Protein AF-A0A3M1NAU1-F1 (afdb_monomer)

Solvent-accessible surface area (backbone atoms only — not comparable to full-atom values): 5908 Å² total; per-residue (Å²): 143,88,84,75,68,79,66,55,57,57,66,54,51,51,57,49,51,53,52,49,51,54,50,52,50,51,51,50,51,62,73,72,49,69,92,50,73,68,48,54,52,52,50,52,52,51,52,50,53,49,52,51,49,52,49,61,68,77,50,83,50,100,83,50,66,64,62,56,49,46,66,56,47,54,59,50,52,53,49,52,55,49,51,53,51,51,50,55,52,48,53,55,52,48,39,75,76,71,55,123

Sequence (100 aa):
MAATEHSLWYKVWRPFLILFFITAAEFIVAFTVPKGAFKTSLFVAMTIAKAFYITAYFMHMKFERISLAYIIISPLILLMALFVALWYEGEKLFQLLFGG

Structure (mmCIF, N/CA/C/O backbone):
data_AF-A0A3M1NAU1-F1
#
_entry.id   AF-A0A3M1NAU1-F1
#
loop_
_atom_site.group_PDB
_atom_site.id
_atom_site.type_symbol
_atom_site.label_atom_id
_atom_site.label_alt_id
_atom_site.label_comp_id
_atom_site.label_asym_id
_atom_site.label_entity_id
_atom_site.label_seq_id
_atom_site.pdbx_PDB_ins_code
_atom_site.Cartn_x
_atom_site.Cartn_y
_atom_site.Cartn_z
_atom_site.occupancy
_atom_site.B_iso_or_equiv
_atom_site.auth_seq_id
_atom_site.auth_comp_id
_atom_site.auth_asym_id
_atom_site.auth_atom_id
_atom_site.pdbx_PDB_model_num
ATOM 1 N N . MET A 1 1 ? 11.723 5.971 -39.602 1.00 54.16 1 MET A N 1
ATOM 2 C CA . MET A 1 1 ? 11.448 6.095 -38.153 1.00 54.16 1 MET A CA 1
ATOM 3 C C . MET A 1 1 ? 9.986 5.737 -37.880 1.00 54.16 1 MET A C 1
ATOM 5 O O . MET A 1 1 ? 9.159 6.629 -37.827 1.00 54.16 1 MET A O 1
ATOM 9 N N . ALA A 1 2 ? 9.657 4.443 -37.783 1.00 53.34 2 ALA A N 1
ATOM 10 C CA . ALA A 1 2 ? 8.315 3.951 -37.416 1.00 53.34 2 ALA A CA 1
ATOM 11 C C . ALA A 1 2 ? 8.362 2.482 -36.936 1.00 53.34 2 ALA A C 1
ATOM 13 O O . ALA A 1 2 ? 7.465 1.693 -37.212 1.00 53.34 2 ALA A O 1
ATOM 14 N N . ALA A 1 3 ? 9.451 2.076 -36.278 1.00 54.50 3 ALA A N 1
ATOM 15 C CA . ALA A 1 3 ? 9.576 0.734 -35.723 1.00 54.50 3 ALA A CA 1
ATOM 16 C C . ALA A 1 3 ? 9.431 0.809 -34.196 1.00 54.50 3 ALA A C 1
ATOM 18 O O . ALA A 1 3 ? 10.117 1.610 -33.572 1.00 54.50 3 ALA A O 1
ATOM 19 N N . THR A 1 4 ? 8.557 -0.054 -33.660 1.00 56.97 4 THR A N 1
ATOM 20 C CA . THR A 1 4 ? 8.413 -0.500 -32.254 1.00 56.97 4 THR A CA 1
ATOM 21 C C . THR A 1 4 ? 7.531 0.277 -31.260 1.00 56.97 4 THR A C 1
ATOM 23 O O . THR A 1 4 ? 7.944 0.477 -30.125 1.00 56.97 4 THR A O 1
ATOM 26 N N . GLU A 1 5 ? 6.271 0.587 -31.587 1.00 55.94 5 GLU A N 1
ATOM 27 C CA . GLU A 1 5 ? 5.239 0.792 -30.535 1.00 55.94 5 GLU A CA 1
ATOM 28 C C . GLU A 1 5 ? 4.639 -0.535 -30.022 1.00 55.94 5 GLU A C 1
ATOM 30 O O . GLU A 1 5 ? 4.371 -0.701 -28.832 1.00 55.94 5 GLU A O 1
ATOM 35 N N . HIS A 1 6 ? 4.492 -1.539 -30.894 1.00 55.59 6 HIS A N 1
ATOM 36 C CA . HIS A 1 6 ? 3.754 -2.775 -30.586 1.00 55.59 6 HIS A CA 1
ATOM 37 C C . HIS A 1 6 ? 4.375 -3.630 -29.452 1.00 55.59 6 HIS A C 1
ATOM 39 O O . HIS A 1 6 ? 3.698 -4.468 -28.854 1.00 55.59 6 HIS A O 1
ATOM 45 N N . SER A 1 7 ? 5.658 -3.441 -29.122 1.00 59.94 7 SER A N 1
ATOM 46 C CA . SER A 1 7 ? 6.348 -4.187 -28.057 1.00 59.94 7 SER A CA 1
ATOM 47 C C . SER A 1 7 ? 6.154 -3.590 -26.656 1.00 59.94 7 SER A C 1
ATOM 49 O O . SER A 1 7 ? 6.278 -4.318 -25.668 1.00 59.94 7 SER A O 1
ATOM 51 N N . LEU A 1 8 ? 5.819 -2.298 -26.549 1.00 61.97 8 LEU A N 1
ATOM 52 C CA . LEU A 1 8 ? 5.643 -1.610 -25.263 1.00 61.97 8 LEU A CA 1
ATOM 53 C C . LEU A 1 8 ? 4.292 -1.936 -24.631 1.00 61.97 8 LEU A C 1
ATOM 55 O O . LEU A 1 8 ? 4.228 -2.268 -23.445 1.00 61.97 8 LEU A O 1
ATOM 59 N N . TRP A 1 9 ? 3.236 -1.939 -25.447 1.00 64.62 9 TRP A N 1
ATOM 60 C CA . TRP A 1 9 ? 1.877 -2.289 -25.033 1.00 64.62 9 TRP A CA 1
ATOM 61 C C . TRP A 1 9 ? 1.840 -3.619 -24.280 1.00 64.62 9 TRP A C 1
ATOM 63 O O . TRP A 1 9 ? 1.353 -3.715 -23.156 1.00 64.62 9 TRP A O 1
ATOM 73 N N . TYR A 1 10 ? 2.460 -4.642 -24.861 1.00 68.19 10 TYR A N 1
ATOM 74 C CA . TYR A 1 10 ? 2.449 -5.993 -24.318 1.00 68.19 10 TYR A CA 1
ATOM 75 C C . TYR A 1 10 ? 3.159 -6.137 -22.971 1.00 68.19 10 TYR A C 1
ATOM 77 O O . TYR A 1 10 ? 2.802 -6.991 -22.155 1.00 68.19 10 TYR A O 1
ATOM 85 N N . LYS A 1 11 ? 4.166 -5.294 -22.739 1.00 68.12 11 LYS A N 1
ATOM 86 C CA . LYS A 1 11 ? 4.989 -5.306 -21.531 1.00 68.12 11 LYS A CA 1
ATOM 87 C C . LYS A 1 11 ? 4.217 -4.785 -20.320 1.00 68.12 11 LYS A C 1
ATOM 89 O O . LYS A 1 11 ? 4.423 -5.285 -19.221 1.00 68.12 11 LYS A O 1
ATOM 94 N N . VAL A 1 12 ? 3.302 -3.839 -20.536 1.00 74.38 12 VAL A N 1
ATOM 95 C CA . VAL A 1 12 ? 2.443 -3.262 -19.490 1.00 74.38 12 VAL A CA 1
ATOM 96 C C . VAL A 1 12 ? 1.147 -4.061 -19.332 1.00 74.38 12 VAL A C 1
ATOM 98 O O . VAL A 1 12 ? 0.729 -4.354 -18.212 1.00 74.38 12 VAL A O 1
ATOM 101 N N . TRP A 1 13 ? 0.529 -4.479 -20.440 1.00 80.44 13 TRP A N 1
ATOM 102 C CA . TRP A 1 13 ? -0.792 -5.116 -20.407 1.00 80.44 13 TRP A CA 1
ATOM 103 C C . TRP A 1 13 ? -0.802 -6.524 -19.809 1.00 80.44 13 TRP A C 1
ATOM 105 O O . TRP A 1 13 ? -1.766 -6.914 -19.152 1.00 80.44 13 TRP A O 1
ATOM 115 N N . ARG A 1 14 ? 0.276 -7.293 -19.997 1.00 77.12 14 ARG A N 1
ATOM 116 C CA . ARG A 1 14 ? 0.411 -8.637 -19.415 1.00 77.12 14 ARG A CA 1
ATOM 117 C C . ARG A 1 14 ? 0.398 -8.636 -17.878 1.00 77.12 14 ARG A C 1
ATOM 119 O O . ARG A 1 14 ? -0.450 -9.324 -17.312 1.00 77.12 14 ARG A O 1
ATOM 126 N N . PRO A 1 15 ? 1.290 -7.905 -17.181 1.00 77.88 15 PRO A N 1
ATOM 127 C CA . PRO A 1 15 ? 1.268 -7.868 -15.722 1.00 77.88 15 PRO A CA 1
ATOM 128 C C . PRO A 1 15 ? 0.006 -7.195 -15.183 1.00 77.88 15 PRO A C 1
ATOM 130 O O . PRO A 1 15 ? -0.522 -7.654 -14.175 1.00 77.88 15 PRO A O 1
ATOM 133 N N . PHE A 1 16 ? -0.526 -6.179 -15.875 1.00 81.31 16 PHE A N 1
ATOM 134 C CA . PHE A 1 16 ? -1.807 -5.566 -15.522 1.00 81.31 16 PHE A CA 1
ATOM 135 C C . PHE A 1 16 ? -2.947 -6.594 -15.475 1.00 81.31 16 PHE A C 1
ATOM 137 O O . PHE A 1 16 ? -3.644 -6.672 -14.467 1.00 81.31 16 PHE A O 1
ATOM 144 N N . LEU A 1 17 ? -3.095 -7.430 -16.509 1.00 83.81 17 LEU A N 1
ATOM 145 C CA . LEU A 1 17 ? -4.110 -8.488 -16.533 1.00 83.81 17 LEU A CA 1
ATOM 146 C C . LEU A 1 17 ? -3.930 -9.501 -15.403 1.00 83.81 17 LEU A C 1
ATOM 148 O O . LEU A 1 17 ? -4.902 -9.876 -14.755 1.00 83.81 17 LEU A O 1
ATOM 152 N N . ILE A 1 18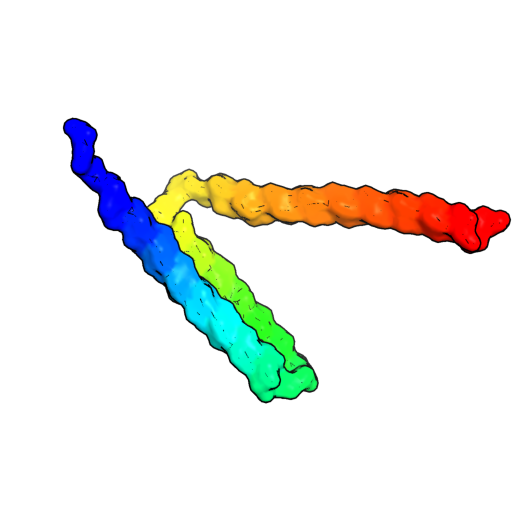 ? -2.697 -9.937 -15.144 1.00 82.75 18 ILE A N 1
ATOM 153 C CA . ILE A 1 18 ? -2.423 -10.915 -14.082 1.00 82.75 18 ILE A CA 1
ATOM 154 C C . ILE A 1 18 ? -2.785 -10.333 -12.711 1.00 82.75 18 ILE A C 1
ATOM 156 O O . ILE A 1 18 ? -3.460 -10.983 -11.915 1.00 82.75 18 ILE A O 1
ATOM 160 N N . LEU A 1 19 ? -2.403 -9.082 -12.455 1.00 82.62 19 LEU A N 1
ATOM 161 C CA . LEU A 1 19 ? -2.743 -8.370 -11.224 1.00 82.62 19 LEU A CA 1
ATOM 162 C C . LEU A 1 19 ? -4.246 -8.114 -11.098 1.00 82.62 19 LEU A C 1
ATOM 164 O O . LEU A 1 19 ? -4.790 -8.217 -9.999 1.00 82.62 19 LEU A O 1
ATOM 168 N N . PHE A 1 20 ? -4.920 -7.823 -12.210 1.00 86.19 20 PHE A N 1
ATOM 169 C CA . PHE A 1 20 ? -6.370 -7.682 -12.260 1.00 86.19 20 PHE A CA 1
ATOM 170 C C . PHE A 1 20 ? -7.070 -8.985 -11.858 1.00 86.19 20 PHE A C 1
ATOM 172 O O . PHE A 1 20 ? -7.958 -8.953 -11.011 1.00 86.19 20 PHE A O 1
ATOM 179 N N . PHE A 1 21 ? -6.634 -10.134 -12.383 1.00 87.00 21 PHE A N 1
ATOM 180 C CA . PHE A 1 21 ? -7.209 -11.430 -12.011 1.00 87.00 21 PHE A CA 1
ATOM 181 C C . PHE A 1 21 ? -6.918 -11.823 -10.559 1.00 87.00 21 PHE A C 1
ATOM 183 O O . PHE A 1 21 ? -7.816 -12.333 -9.891 1.00 87.00 21 PHE A O 1
ATOM 190 N N . ILE A 1 22 ? -5.713 -11.546 -10.045 1.00 85.19 22 ILE A N 1
ATOM 191 C CA . ILE A 1 22 ? -5.390 -11.749 -8.621 1.00 85.19 22 ILE A CA 1
ATOM 192 C C . ILE A 1 22 ? -6.357 -10.942 -7.746 1.00 85.19 22 ILE A C 1
ATOM 194 O O . ILE A 1 22 ? -6.927 -11.476 -6.799 1.00 85.19 22 ILE A O 1
ATOM 198 N N . THR A 1 23 ? -6.618 -9.687 -8.105 1.00 86.12 23 THR A N 1
ATOM 199 C CA . THR A 1 23 ? -7.536 -8.833 -7.344 1.00 86.12 23 THR A CA 1
ATOM 200 C C . THR A 1 23 ? -9.007 -9.188 -7.531 1.00 86.12 23 THR A C 1
ATOM 202 O O . THR A 1 23 ? -9.777 -9.115 -6.578 1.00 86.12 23 THR A O 1
ATOM 205 N N . ALA A 1 24 ? -9.420 -9.650 -8.708 1.00 87.19 24 ALA A N 1
ATOM 206 C CA . ALA A 1 24 ? -10.755 -10.211 -8.889 1.00 87.19 24 ALA A CA 1
ATOM 207 C C . ALA A 1 24 ? -10.967 -11.448 -7.994 1.00 87.19 24 ALA A C 1
ATOM 209 O O . ALA A 1 24 ? -12.017 -11.577 -7.364 1.00 87.19 24 ALA A O 1
ATOM 210 N N . ALA A 1 25 ? -9.955 -12.315 -7.871 1.00 84.81 25 ALA A N 1
ATOM 211 C CA . ALA A 1 25 ? -9.991 -13.454 -6.956 1.00 84.81 25 ALA A CA 1
ATOM 212 C C . ALA A 1 25 ? -10.071 -13.012 -5.482 1.00 84.81 25 ALA A C 1
ATOM 214 O O . ALA A 1 25 ? -10.868 -13.577 -4.731 1.00 84.81 25 ALA A O 1
ATOM 215 N N . GLU A 1 26 ? -9.334 -11.968 -5.080 1.00 83.00 26 GLU A N 1
ATOM 216 C CA . GLU A 1 26 ? -9.458 -11.355 -3.745 1.00 83.00 26 GLU A CA 1
ATOM 217 C C . GLU A 1 26 ? -10.897 -10.901 -3.466 1.00 83.00 26 GLU A C 1
ATOM 219 O O . GLU A 1 26 ? -11.445 -11.208 -2.408 1.00 83.00 26 GLU A O 1
ATOM 224 N N . PHE A 1 27 ? -11.543 -10.215 -4.417 1.00 83.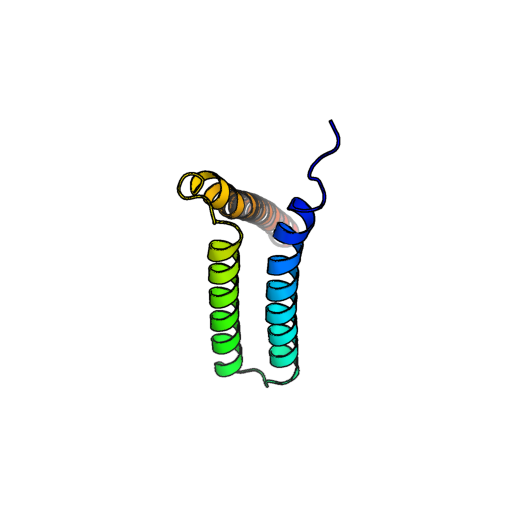69 27 PHE A N 1
ATOM 225 C CA . PHE A 1 27 ? -12.928 -9.768 -4.255 1.00 83.69 27 PHE A CA 1
ATOM 226 C C . PHE A 1 27 ? -13.906 -10.935 -4.109 1.00 83.69 27 PHE A C 1
ATOM 228 O O . PHE A 1 27 ? -14.769 -10.893 -3.233 1.00 83.69 27 PHE A O 1
ATOM 235 N N . ILE A 1 28 ? -13.748 -11.999 -4.897 1.00 85.75 28 ILE A N 1
ATOM 236 C CA . ILE A 1 28 ? -14.582 -13.204 -4.775 1.00 85.75 28 ILE A CA 1
ATOM 237 C C . ILE A 1 28 ? -14.440 -13.804 -3.371 1.00 85.75 28 ILE A C 1
ATOM 239 O O . ILE A 1 28 ? -15.438 -14.026 -2.688 1.00 85.75 28 ILE A O 1
ATOM 243 N N . VAL A 1 29 ? -13.208 -13.972 -2.885 1.00 80.31 29 VAL A N 1
ATOM 244 C CA . VAL A 1 29 ? -12.940 -14.434 -1.514 1.00 80.31 29 VAL A CA 1
ATOM 245 C C . VAL A 1 29 ? -13.554 -13.483 -0.477 1.00 80.31 29 VAL A C 1
ATOM 247 O O . VAL A 1 29 ? -14.125 -13.933 0.520 1.00 80.31 29 VAL A O 1
ATOM 250 N N . ALA A 1 30 ? -13.507 -12.169 -0.714 1.00 78.38 30 ALA A N 1
ATOM 251 C CA . ALA A 1 30 ? -14.145 -11.171 0.143 1.00 78.38 30 ALA A CA 1
ATOM 252 C C . ALA A 1 30 ? -15.657 -11.359 0.259 1.00 78.38 30 ALA A C 1
ATOM 254 O O . ALA A 1 30 ? -16.205 -11.164 1.344 1.00 78.38 30 ALA A O 1
ATOM 255 N N . PHE A 1 31 ? -16.341 -11.694 -0.828 1.00 79.94 31 PHE A N 1
ATOM 256 C CA . PHE A 1 31 ? -17.795 -11.825 -0.816 1.00 79.94 31 PHE A CA 1
ATOM 257 C C . PHE A 1 31 ? -18.257 -13.217 -0.376 1.00 79.94 31 PHE A C 1
ATOM 259 O O . PHE A 1 31 ? -19.319 -13.329 0.233 1.00 79.94 31 PHE A O 1
ATOM 266 N N . THR A 1 32 ? -17.458 -14.262 -0.603 1.00 81.94 32 THR A N 1
ATOM 267 C CA . THR A 1 32 ? -17.831 -15.646 -0.272 1.00 81.94 32 THR A CA 1
ATOM 268 C C . THR A 1 32 ? -17.436 -16.064 1.149 1.00 81.94 32 THR A C 1
ATOM 270 O O . THR A 1 32 ? -18.139 -16.864 1.763 1.00 81.94 32 THR A O 1
ATOM 273 N N . VAL A 1 33 ? -16.337 -15.539 1.707 1.00 78.50 33 VAL A N 1
ATOM 274 C CA . VAL A 1 33 ? -15.842 -15.980 3.024 1.00 78.50 33 VAL A CA 1
ATOM 275 C C . VAL A 1 33 ? -16.464 -15.151 4.165 1.00 78.50 33 VAL A C 1
ATOM 277 O O . VAL A 1 33 ? -16.379 -13.910 4.149 1.00 78.50 33 VAL A O 1
ATOM 280 N N . PRO A 1 34 ? -17.058 -15.806 5.189 1.00 78.12 34 PRO A N 1
ATOM 281 C CA . PRO A 1 34 ? -17.614 -15.126 6.354 1.00 78.12 34 PRO A CA 1
ATOM 282 C C . PRO A 1 34 ? -16.540 -14.363 7.139 1.00 78.12 34 PRO A C 1
ATOM 284 O O . PRO A 1 34 ? -15.345 -14.658 7.083 1.00 78.12 34 PRO A O 1
ATOM 287 N N . LYS A 1 35 ? -16.967 -13.320 7.856 1.00 73.50 35 LYS A N 1
ATOM 288 C CA . LYS A 1 35 ? -16.063 -12.438 8.608 1.00 73.50 35 LYS A CA 1
ATOM 289 C C . LYS A 1 35 ? -15.358 -13.237 9.713 1.00 73.50 35 LYS A C 1
ATOM 291 O O . LYS A 1 35 ? -16.018 -13.868 10.530 1.00 73.50 35 LYS A O 1
ATOM 296 N N . GLY A 1 36 ? -14.027 -13.1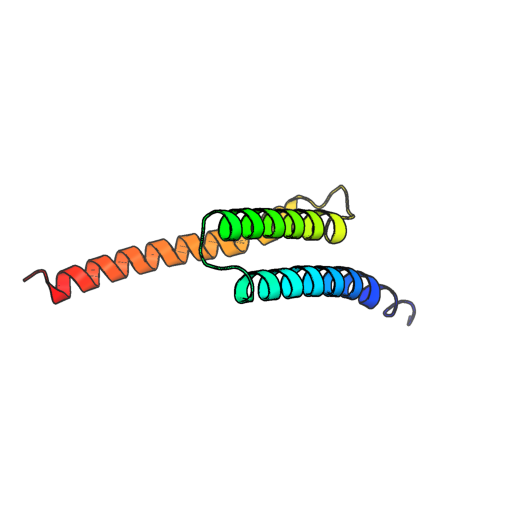90 9.738 1.00 81.56 36 GLY A N 1
ATOM 297 C CA . GLY A 1 36 ? -13.211 -13.877 10.737 1.00 81.56 36 GLY A CA 1
ATOM 298 C C . GLY A 1 36 ? -11.714 -13.748 10.460 1.00 81.56 36 GLY A C 1
ATOM 299 O O . GLY A 1 36 ? -11.311 -13.282 9.394 1.00 81.56 36 GLY A O 1
ATOM 300 N N . ALA A 1 37 ? -10.890 -14.196 11.410 1.00 80.81 37 ALA A N 1
ATOM 301 C CA . ALA A 1 37 ? -9.428 -14.130 11.317 1.00 80.81 37 ALA A CA 1
ATOM 302 C C . ALA A 1 37 ? -8.868 -14.829 10.062 1.00 80.81 37 ALA A C 1
ATOM 304 O O . ALA A 1 37 ? -7.891 -14.365 9.483 1.00 80.81 37 ALA A O 1
ATOM 305 N N . PHE A 1 38 ? -9.535 -15.893 9.600 1.00 80.75 38 PHE A N 1
ATOM 306 C CA . PHE A 1 38 ? -9.179 -16.628 8.383 1.00 80.75 38 PHE A CA 1
ATOM 307 C C . PHE A 1 38 ? -9.307 -15.781 7.108 1.00 80.75 38 PHE A C 1
ATOM 309 O O . PHE A 1 38 ? -8.451 -15.826 6.230 1.00 80.75 38 PHE A O 1
ATOM 316 N N . LYS A 1 39 ? -10.353 -14.955 7.019 1.00 80.44 39 LYS A N 1
ATOM 317 C CA . LYS A 1 39 ? -10.536 -14.032 5.897 1.00 80.44 39 LYS A CA 1
ATOM 318 C C . LYS A 1 39 ? -9.445 -12.966 5.891 1.00 80.44 39 LYS A C 1
ATOM 320 O O . LYS A 1 39 ? -8.873 -12.683 4.846 1.00 80.44 39 LYS A O 1
ATOM 325 N N . THR A 1 40 ? -9.142 -12.404 7.060 1.00 83.06 40 THR A N 1
ATOM 326 C CA . THR A 1 40 ? -8.111 -11.372 7.209 1.00 83.06 40 THR A CA 1
ATOM 327 C C . THR A 1 40 ? -6.727 -11.907 6.850 1.00 83.06 40 THR A C 1
ATOM 329 O O . THR A 1 40 ? -6.007 -11.247 6.105 1.00 83.06 40 THR A O 1
ATOM 332 N N . SER A 1 41 ? -6.355 -13.105 7.314 1.00 83.31 41 SER A N 1
ATOM 333 C CA . SER A 1 41 ? -5.045 -13.686 6.991 1.00 83.31 41 SER A CA 1
ATOM 334 C C . SER A 1 41 ? -4.902 -13.996 5.500 1.00 83.31 41 SER A C 1
ATOM 336 O O . SER A 1 41 ? -3.856 -13.711 4.918 1.00 83.31 41 SER A O 1
ATOM 338 N N . LEU A 1 42 ? -5.961 -14.505 4.862 1.00 84.81 42 LEU A N 1
ATOM 339 C CA . LEU A 1 42 ? -5.978 -14.785 3.428 1.00 84.81 42 LEU A CA 1
ATOM 340 C C . LEU A 1 42 ? -5.860 -13.502 2.592 1.00 84.81 42 LEU A C 1
ATOM 342 O O . LEU A 1 42 ? -5.106 -13.469 1.620 1.00 84.81 42 LEU A O 1
ATOM 346 N N . PHE A 1 43 ? -6.538 -12.430 3.013 1.00 83.56 43 PHE A N 1
ATOM 347 C CA . PHE A 1 43 ? -6.413 -11.107 2.401 1.00 83.56 43 PHE A CA 1
ATOM 348 C C . PHE A 1 43 ? -4.988 -10.574 2.489 1.00 83.56 43 PHE A C 1
ATOM 350 O O . PHE A 1 43 ? -4.406 -10.197 1.476 1.00 83.56 43 PHE A O 1
ATOM 357 N N . VAL A 1 44 ? -4.394 -10.592 3.682 1.00 85.75 44 VAL A N 1
ATOM 358 C CA . VAL A 1 44 ? -3.008 -10.151 3.881 1.00 85.75 44 VAL A CA 1
ATOM 359 C C . VAL A 1 44 ? -2.044 -10.966 3.013 1.00 85.75 44 VAL A C 1
ATOM 361 O O . VAL A 1 44 ? -1.196 -10.384 2.337 1.00 85.75 44 VAL A O 1
ATOM 364 N N . ALA A 1 45 ? -2.204 -12.291 2.962 1.00 86.00 45 ALA A N 1
ATOM 365 C CA . ALA A 1 45 ? -1.367 -13.162 2.139 1.00 86.00 45 ALA A CA 1
ATOM 366 C C . ALA A 1 45 ? -1.475 -12.837 0.636 1.00 86.00 45 ALA A C 1
ATOM 368 O O . ALA A 1 45 ? -0.446 -12.712 -0.034 1.00 86.00 45 ALA A O 1
ATOM 369 N N . MET A 1 46 ? -2.690 -12.639 0.110 1.00 81.19 46 MET A N 1
ATOM 370 C CA . MET A 1 46 ? -2.886 -12.231 -1.289 1.00 81.19 46 MET A CA 1
ATOM 371 C C . MET A 1 46 ? -2.332 -10.829 -1.573 1.00 81.19 46 MET A C 1
ATOM 373 O O . MET A 1 46 ? -1.704 -10.619 -2.613 1.00 81.19 46 MET A O 1
ATOM 377 N N . THR A 1 47 ? -2.438 -9.908 -0.613 1.00 83.81 47 THR A N 1
ATOM 378 C CA . THR A 1 47 ? -1.922 -8.539 -0.760 1.00 83.81 47 THR A CA 1
ATOM 379 C C . THR A 1 47 ? -0.390 -8.539 -0.861 1.00 83.81 47 THR A C 1
ATOM 381 O O . THR A 1 47 ? 0.188 -7.841 -1.698 1.00 83.81 47 THR A O 1
ATOM 384 N N . ILE A 1 48 ? 0.284 -9.376 -0.062 1.00 83.25 48 ILE A N 1
ATOM 385 C CA . ILE A 1 48 ? 1.741 -9.583 -0.126 1.00 83.25 48 ILE A CA 1
ATOM 386 C C . ILE A 1 48 ? 2.139 -10.244 -1.451 1.00 83.25 48 ILE A C 1
ATOM 388 O O . ILE A 1 48 ? 3.084 -9.790 -2.100 1.00 83.25 48 ILE A O 1
ATOM 392 N N . ALA A 1 49 ? 1.413 -11.278 -1.888 1.00 81.50 49 ALA A N 1
ATOM 393 C CA . ALA A 1 49 ? 1.670 -11.939 -3.167 1.00 81.50 49 ALA A CA 1
ATOM 394 C C . ALA A 1 49 ? 1.564 -10.952 -4.341 1.00 81.50 49 ALA A C 1
ATOM 396 O O . ALA A 1 49 ? 2.431 -10.925 -5.218 1.00 81.50 49 ALA A O 1
ATOM 397 N N . LYS A 1 50 ? 0.554 -10.078 -4.319 1.00 80.75 50 LYS A N 1
ATOM 398 C CA . LYS A 1 50 ? 0.379 -9.006 -5.299 1.00 80.75 50 LYS A CA 1
ATOM 399 C C . LYS A 1 50 ? 1.546 -8.016 -5.273 1.00 80.75 50 LYS A C 1
ATOM 401 O O . LYS A 1 50 ? 2.087 -7.700 -6.330 1.00 80.75 50 LYS A O 1
ATOM 406 N N . ALA A 1 51 ? 1.977 -7.568 -4.093 1.00 77.56 51 ALA A N 1
ATOM 407 C CA . ALA A 1 51 ? 3.127 -6.672 -3.946 1.00 77.56 51 ALA A CA 1
ATOM 408 C C . ALA A 1 51 ? 4.420 -7.299 -4.495 1.00 77.56 51 ALA A C 1
ATOM 410 O O . ALA A 1 51 ? 5.175 -6.635 -5.211 1.00 77.56 51 ALA A O 1
ATOM 411 N N . PHE A 1 52 ? 4.645 -8.591 -4.237 1.00 76.00 52 PHE A N 1
ATOM 412 C CA . PHE A 1 52 ? 5.766 -9.332 -4.812 1.00 76.00 52 PHE A CA 1
ATOM 413 C C . PHE A 1 52 ? 5.667 -9.420 -6.339 1.00 76.00 52 PHE A C 1
ATOM 415 O O . PHE A 1 52 ? 6.666 -9.215 -7.019 1.00 76.00 52 PHE A O 1
ATOM 422 N N . TYR A 1 53 ? 4.476 -9.656 -6.897 1.00 75.69 53 TYR A N 1
ATOM 423 C CA . TYR A 1 53 ? 4.274 -9.752 -8.346 1.00 75.69 53 TYR A CA 1
ATOM 424 C C . TYR A 1 53 ? 4.471 -8.407 -9.059 1.00 75.69 53 TYR A C 1
ATOM 426 O O . TYR A 1 53 ? 5.118 -8.353 -10.105 1.00 75.69 53 TYR A O 1
ATOM 434 N N . ILE A 1 54 ? 3.976 -7.312 -8.467 1.00 76.56 54 ILE A N 1
ATOM 435 C CA . ILE A 1 54 ? 4.223 -5.939 -8.937 1.00 76.56 54 ILE A CA 1
ATOM 436 C C . ILE A 1 54 ? 5.728 -5.677 -8.951 1.00 76.56 54 ILE A C 1
ATOM 438 O O . ILE A 1 54 ? 6.277 -5.243 -9.960 1.00 76.56 54 ILE A O 1
ATOM 442 N N . THR A 1 55 ? 6.399 -6.006 -7.850 1.00 65.25 55 THR A N 1
ATOM 443 C CA . THR A 1 55 ? 7.848 -5.861 -7.716 1.00 65.25 55 THR A CA 1
ATOM 444 C C . THR A 1 55 ? 8.569 -6.715 -8.766 1.00 65.25 55 THR A C 1
ATOM 446 O O . THR A 1 55 ? 9.377 -6.209 -9.523 1.00 65.25 55 THR A O 1
ATOM 449 N N . ALA A 1 56 ? 8.244 -7.992 -8.930 1.00 67.81 56 ALA A N 1
ATOM 450 C CA . ALA A 1 56 ? 8.940 -8.862 -9.876 1.00 67.81 56 ALA A CA 1
ATOM 451 C C . ALA A 1 56 ? 8.753 -8.453 -11.353 1.00 67.81 56 ALA A C 1
ATOM 453 O O . ALA A 1 56 ? 9.713 -8.501 -12.123 1.00 67.81 56 ALA A O 1
ATOM 454 N N . TYR A 1 57 ? 7.544 -8.044 -11.759 1.00 65.69 57 TYR A N 1
ATOM 455 C CA . TYR A 1 57 ? 7.228 -7.756 -13.166 1.00 65.69 57 TYR A CA 1
ATOM 456 C C . TYR A 1 57 ? 7.468 -6.306 -13.587 1.00 65.69 57 TYR A C 1
ATOM 458 O O . TYR A 1 57 ? 7.872 -6.076 -14.727 1.00 65.69 57 TYR A O 1
ATOM 466 N N . PHE A 1 58 ? 7.265 -5.333 -12.696 1.00 60.62 58 PHE A N 1
ATOM 467 C CA . PHE A 1 58 ? 7.612 -3.939 -12.980 1.00 60.62 58 PHE A CA 1
ATOM 468 C C . PHE A 1 58 ? 9.079 -3.611 -12.630 1.00 60.62 58 PHE A C 1
ATOM 470 O O . PHE A 1 58 ? 9.570 -2.584 -13.086 1.00 60.62 58 PHE A O 1
ATOM 477 N N . MET A 1 59 ? 9.818 -4.480 -11.911 1.00 57.12 59 MET A N 1
ATOM 478 C CA . MET A 1 59 ? 11.257 -4.299 -11.603 1.00 57.12 59 MET A CA 1
ATOM 479 C C . MET A 1 59 ? 12.236 -5.154 -12.433 1.00 57.12 59 MET A C 1
ATOM 481 O O . MET A 1 59 ? 13.317 -5.499 -11.945 1.00 57.12 59 MET A O 1
ATOM 485 N N . HIS A 1 60 ? 11.956 -5.505 -13.688 1.00 65.31 60 HIS A N 1
ATOM 486 C CA . HIS A 1 60 ? 12.989 -6.140 -14.527 1.00 65.31 60 HIS A CA 1
ATOM 487 C C . HIS A 1 60 ? 14.049 -5.123 -15.022 1.00 65.31 60 HIS A C 1
ATOM 489 O O . HIS A 1 60 ? 14.257 -4.982 -16.220 1.00 65.31 60 HIS A O 1
ATOM 495 N N . MET A 1 61 ? 14.707 -4.388 -14.116 1.00 54.09 61 MET A N 1
ATOM 496 C CA . MET A 1 61 ? 15.913 -3.581 -14.358 1.00 54.09 61 MET A CA 1
ATOM 497 C C . MET A 1 61 ? 16.717 -3.479 -13.052 1.00 54.09 61 MET A C 1
ATOM 499 O O . MET A 1 61 ? 16.331 -2.819 -12.089 1.00 54.09 61 MET A O 1
ATOM 503 N N . LYS A 1 62 ? 17.878 -4.139 -13.018 1.00 49.97 62 LYS A N 1
ATOM 504 C CA . LYS A 1 62 ? 18.728 -4.351 -11.828 1.00 49.97 62 LYS A CA 1
ATOM 505 C C . LYS A 1 62 ? 19.330 -3.058 -11.218 1.00 49.97 62 LYS A C 1
ATOM 507 O O . LYS A 1 62 ? 19.925 -3.142 -10.145 1.00 49.97 62 LYS A O 1
ATOM 512 N N . PHE A 1 63 ? 19.146 -1.888 -11.846 1.00 50.88 63 PHE A N 1
ATOM 513 C CA . PHE A 1 63 ? 19.704 -0.584 -11.434 1.00 50.88 63 PHE A CA 1
ATOM 514 C C . PHE A 1 63 ? 18.670 0.483 -11.006 1.00 50.88 63 PHE A C 1
ATOM 516 O O . PHE A 1 63 ? 19.067 1.519 -10.486 1.00 50.88 63 PHE A O 1
ATOM 523 N N . GLU A 1 64 ? 17.358 0.245 -11.129 1.00 53.88 64 GLU A N 1
ATOM 524 C CA . GLU A 1 64 ? 16.328 1.288 -10.916 1.00 53.88 64 GLU A CA 1
ATOM 525 C C . GLU A 1 64 ? 15.557 1.191 -9.587 1.00 53.88 64 GLU A C 1
ATOM 527 O O . GLU A 1 64 ? 14.500 1.799 -9.439 1.00 53.88 64 GLU A O 1
ATOM 532 N N . ARG A 1 65 ? 16.067 0.470 -8.575 1.00 56.72 65 ARG A N 1
ATOM 533 C CA . ARG A 1 65 ? 15.390 0.305 -7.261 1.00 56.72 65 ARG A CA 1
ATOM 534 C C . ARG A 1 65 ? 14.959 1.632 -6.617 1.00 56.72 65 ARG A C 1
ATOM 536 O O . ARG A 1 65 ? 13.993 1.657 -5.863 1.00 56.72 65 ARG A O 1
ATOM 543 N N . ILE A 1 66 ? 15.649 2.722 -6.950 1.00 60.38 66 ILE A N 1
ATOM 544 C CA . ILE A 1 66 ? 15.317 4.088 -6.539 1.00 60.38 66 ILE A CA 1
ATOM 545 C C . ILE A 1 66 ? 13.935 4.510 -7.059 1.00 60.38 66 ILE A C 1
ATOM 547 O O . ILE A 1 66 ? 13.126 4.998 -6.278 1.00 60.38 66 ILE A O 1
ATOM 551 N N . SER A 1 67 ? 13.616 4.268 -8.333 1.00 60.84 67 SER A N 1
ATOM 552 C CA . SER A 1 67 ? 12.331 4.669 -8.929 1.00 60.84 67 SER A CA 1
ATOM 553 C C . SER A 1 67 ? 11.147 3.963 -8.256 1.00 60.84 67 SER A C 1
ATOM 555 O O . SER A 1 67 ? 10.091 4.542 -8.018 1.00 60.84 67 SER A O 1
ATOM 557 N N . LEU A 1 68 ? 11.355 2.718 -7.831 1.00 65.75 68 LEU A N 1
ATOM 558 C CA . LEU A 1 68 ? 10.337 1.928 -7.141 1.00 65.75 68 LEU A CA 1
ATOM 559 C C . LEU A 1 68 ? 10.174 2.319 -5.676 1.00 65.75 68 LEU A C 1
ATOM 561 O O . LEU A 1 68 ? 9.052 2.343 -5.174 1.00 65.75 68 LEU A O 1
ATOM 565 N N . ALA A 1 69 ? 11.271 2.684 -5.010 1.00 71.00 69 ALA A N 1
ATOM 566 C CA . ALA A 1 69 ? 11.193 3.324 -3.707 1.00 71.00 69 ALA A CA 1
ATOM 567 C C . ALA A 1 69 ? 10.399 4.635 -3.811 1.00 71.00 69 ALA A C 1
ATOM 569 O O . ALA A 1 69 ? 9.494 4.841 -3.012 1.00 71.00 69 ALA A O 1
ATOM 570 N N . TYR A 1 70 ? 10.633 5.464 -4.834 1.00 69.81 70 TYR A N 1
ATOM 571 C CA . TYR A 1 70 ? 9.865 6.695 -5.054 1.00 69.81 70 TYR A CA 1
ATOM 572 C C . TYR A 1 70 ? 8.370 6.451 -5.307 1.00 69.81 70 TYR A C 1
ATOM 574 O O . TYR A 1 70 ? 7.551 7.185 -4.756 1.00 69.81 70 TYR A O 1
ATOM 582 N N . ILE A 1 71 ? 7.992 5.408 -6.056 1.00 71.25 71 ILE A N 1
ATOM 583 C CA . ILE A 1 71 ? 6.578 5.047 -6.288 1.00 71.25 71 ILE A CA 1
ATOM 584 C C . ILE A 1 71 ? 5.863 4.646 -4.990 1.00 71.25 71 ILE A C 1
ATOM 586 O O . ILE A 1 71 ? 4.679 4.930 -4.840 1.00 71.25 71 ILE A O 1
ATOM 590 N N . ILE A 1 72 ? 6.558 4.006 -4.045 1.00 76.81 72 ILE A N 1
ATOM 591 C CA . ILE A 1 72 ? 5.983 3.620 -2.745 1.00 76.81 72 ILE A CA 1
ATOM 592 C C . ILE A 1 72 ? 6.021 4.797 -1.758 1.00 76.81 72 ILE A C 1
ATOM 594 O O . ILE A 1 72 ? 5.061 5.039 -1.034 1.00 76.81 72 ILE A O 1
ATOM 598 N N . ILE A 1 73 ? 7.117 5.554 -1.738 1.00 80.50 73 ILE A N 1
ATOM 599 C CA . ILE A 1 73 ? 7.347 6.661 -0.803 1.00 80.50 73 ILE A CA 1
ATOM 600 C C . ILE A 1 73 ? 6.440 7.857 -1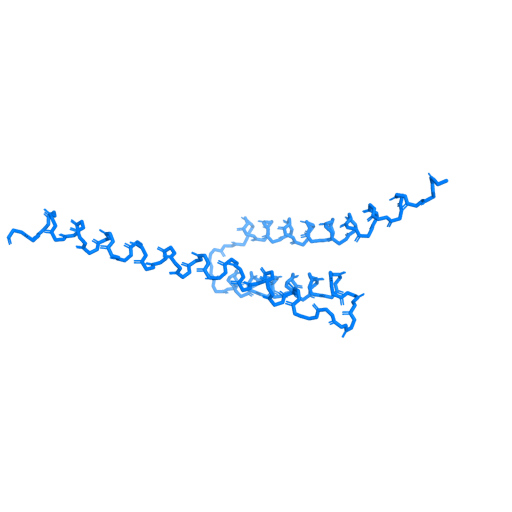.120 1.00 80.50 73 ILE A C 1
ATOM 602 O O . ILE A 1 73 ? 5.906 8.471 -0.200 1.00 80.50 73 ILE A O 1
ATOM 606 N N . SER A 1 74 ? 6.218 8.177 -2.397 1.00 79.69 74 SER A N 1
ATOM 607 C CA . SER A 1 74 ? 5.378 9.307 -2.819 1.00 79.69 74 SER A CA 1
ATOM 608 C C . SER A 1 74 ? 3.948 9.275 -2.233 1.00 79.69 74 SER A C 1
ATOM 610 O O . SER A 1 74 ? 3.565 10.257 -1.589 1.00 79.69 74 SER A O 1
ATOM 612 N N . PRO A 1 75 ? 3.166 8.181 -2.347 1.00 83.00 75 PRO A N 1
ATOM 613 C CA . PRO A 1 75 ? 1.840 8.099 -1.733 1.00 83.00 75 PRO A CA 1
ATOM 614 C C . PRO A 1 75 ? 1.886 8.033 -0.198 1.00 83.00 75 PRO A C 1
ATOM 616 O O . PRO A 1 75 ? 0.970 8.530 0.453 1.00 83.00 75 PRO A O 1
ATOM 61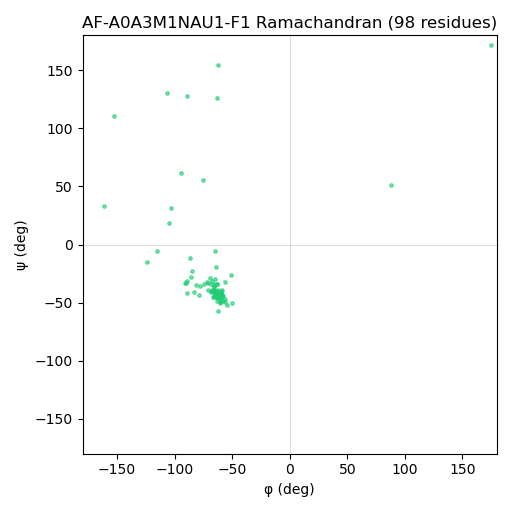9 N N . LEU A 1 76 ? 2.949 7.480 0.401 1.00 89.88 76 LEU A N 1
ATOM 620 C CA . LEU A 1 76 ? 3.116 7.453 1.861 1.00 89.88 76 LEU A CA 1
ATOM 621 C C . LEU A 1 76 ? 3.350 8.851 2.449 1.00 89.88 76 LEU A C 1
ATOM 623 O O . LEU A 1 76 ? 2.794 9.176 3.497 1.00 89.88 76 LEU A O 1
ATOM 627 N N . ILE A 1 77 ? 4.132 9.693 1.769 1.00 93.44 77 ILE A N 1
ATOM 628 C CA . ILE A 1 77 ? 4.348 11.088 2.179 1.00 93.44 77 ILE A CA 1
ATOM 629 C C . ILE A 1 77 ? 3.034 11.871 2.110 1.00 93.44 77 ILE A C 1
ATOM 631 O O . ILE A 1 77 ? 2.710 12.606 3.041 1.00 93.44 77 ILE A O 1
ATOM 635 N N . LEU A 1 78 ? 2.253 11.675 1.044 1.00 92.94 78 LEU A N 1
ATOM 636 C CA . LEU A 1 78 ? 0.922 12.270 0.899 1.00 92.94 78 LEU A CA 1
ATOM 637 C C . LEU A 1 78 ? -0.025 11.849 2.031 1.00 92.94 78 LEU A C 1
ATOM 639 O O . LEU A 1 78 ? -0.721 12.694 2.590 1.00 92.94 78 LEU A O 1
ATOM 643 N N . LEU A 1 79 ? -0.010 10.567 2.410 1.00 93.88 79 LEU A N 1
ATOM 644 C CA . LEU A 1 79 ? -0.781 10.060 3.547 1.00 93.88 79 LEU A CA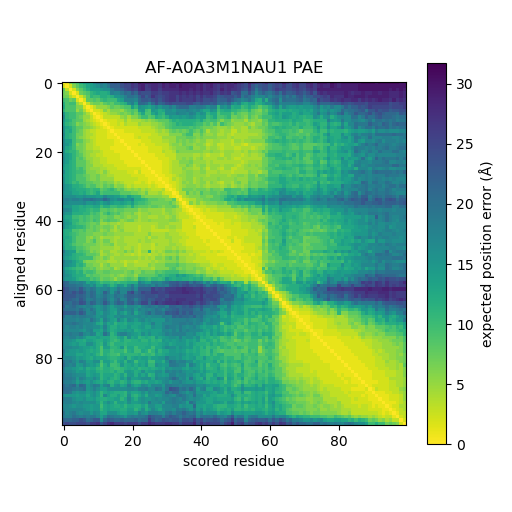 1
ATOM 645 C C . LEU A 1 79 ? -0.358 10.708 4.869 1.00 93.88 79 LEU A C 1
ATOM 647 O O . LEU A 1 79 ? -1.226 11.130 5.626 1.00 93.88 79 LEU A O 1
ATOM 651 N N . MET A 1 80 ? 0.945 10.829 5.138 1.00 95.44 80 MET A N 1
ATOM 652 C CA . MET A 1 80 ? 1.442 11.485 6.356 1.00 95.44 80 MET A CA 1
ATOM 653 C C . MET A 1 80 ? 1.064 12.969 6.408 1.00 95.44 80 MET A C 1
ATOM 655 O O . MET A 1 80 ? 0.614 13.445 7.448 1.00 95.44 80 MET A O 1
ATOM 659 N N . ALA A 1 81 ? 1.191 13.691 5.292 1.00 94.31 81 ALA A N 1
ATOM 660 C CA . ALA A 1 81 ? 0.788 15.094 5.209 1.00 94.31 81 ALA A CA 1
ATOM 661 C C . ALA A 1 81 ? -0.719 15.270 5.467 1.00 94.31 81 ALA A C 1
ATOM 663 O O . ALA A 1 81 ? -1.115 16.149 6.232 1.00 94.31 81 ALA A O 1
ATOM 664 N N . LEU A 1 82 ? -1.551 14.394 4.891 1.00 95.19 82 LEU A N 1
ATOM 665 C CA . LEU A 1 82 ? -2.993 14.385 5.129 1.00 95.19 82 LEU A CA 1
ATOM 666 C C . LEU A 1 82 ? -3.331 14.068 6.592 1.00 95.19 82 LEU A C 1
ATOM 668 O O . LEU A 1 82 ? -4.206 14.708 7.166 1.00 95.19 82 LEU A O 1
ATOM 672 N N . PHE A 1 83 ? -2.629 13.115 7.207 1.00 96.12 83 PHE A N 1
ATOM 673 C CA . PHE A 1 83 ? -2.856 12.729 8.600 1.00 96.12 83 PHE A CA 1
ATOM 674 C C . PHE A 1 83 ? -2.590 13.894 9.559 1.00 96.12 83 PHE A C 1
ATOM 676 O O . PHE A 1 83 ? -3.399 14.161 10.443 1.00 96.12 83 PHE A O 1
ATOM 683 N N . VAL A 1 84 ? -1.490 14.623 9.349 1.00 96.06 84 VAL A N 1
ATOM 684 C CA . VAL A 1 84 ? -1.145 15.813 10.143 1.00 96.06 84 VAL A CA 1
ATOM 685 C C . VAL A 1 84 ? -2.165 16.934 9.934 1.00 96.06 84 VAL A C 1
ATOM 687 O O . VAL A 1 84 ? -2.601 17.544 10.909 1.00 96.06 84 VAL A O 1
ATOM 690 N N . ALA A 1 85 ? -2.582 17.185 8.688 1.00 95.00 85 ALA A N 1
ATOM 691 C CA . ALA A 1 85 ? -3.594 18.198 8.388 1.00 95.00 85 ALA A CA 1
ATOM 692 C C . ALA A 1 85 ? -4.927 17.893 9.091 1.00 95.00 85 ALA A C 1
ATOM 694 O O . ALA A 1 85 ? -5.487 18.758 9.763 1.00 95.00 85 ALA A O 1
ATOM 695 N N . LEU A 1 86 ? -5.389 16.643 9.006 1.00 95.38 86 LEU A N 1
ATOM 696 C CA . LEU A 1 86 ? -6.640 16.211 9.622 1.00 95.38 86 LEU A CA 1
ATOM 697 C C . LEU A 1 86 ? -6.564 16.211 11.152 1.00 95.38 86 LEU A C 1
ATOM 699 O O . LEU A 1 86 ? -7.554 16.507 11.813 1.00 95.38 86 LEU A O 1
ATOM 703 N N . TRP A 1 87 ? -5.396 15.904 11.718 1.00 95.62 87 TRP A N 1
ATOM 704 C CA . TRP A 1 87 ? -5.170 15.988 13.158 1.00 95.62 87 TRP A CA 1
ATOM 705 C C . TRP A 1 87 ? -5.313 17.427 13.660 1.00 95.62 87 TRP A C 1
ATOM 707 O O . TRP A 1 87 ? -6.045 17.682 14.613 1.00 95.62 87 TRP A O 1
ATOM 717 N N . TYR A 1 88 ? -4.663 18.376 12.983 1.00 94.94 88 TYR A N 1
ATOM 718 C CA . TYR A 1 88 ? -4.701 19.787 13.361 1.00 94.94 88 TYR A CA 1
ATOM 719 C C . TYR A 1 88 ? -6.095 20.407 13.180 1.00 9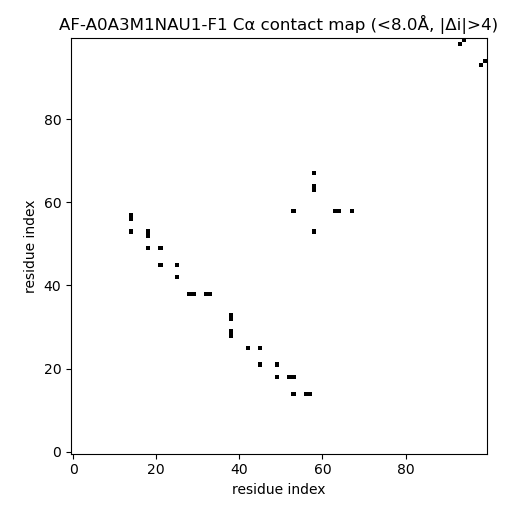4.94 88 TYR A C 1
ATOM 721 O O . TYR A 1 88 ? -6.596 21.099 14.068 1.00 94.94 88 TYR A O 1
ATOM 729 N N . GLU A 1 89 ? -6.756 20.136 12.050 1.00 92.81 89 GLU A N 1
ATOM 730 C CA . GLU A 1 89 ? -8.135 20.586 11.830 1.00 92.81 89 GLU A CA 1
ATOM 731 C C . GLU A 1 89 ? -9.116 19.916 12.795 1.00 92.81 89 GLU A C 1
ATOM 733 O O . GLU A 1 89 ? -10.014 20.580 13.314 1.00 92.81 89 GLU A O 1
ATOM 738 N N . GLY A 1 90 ? -8.919 18.628 13.077 1.00 92.56 90 GLY A N 1
ATOM 739 C CA . GLY A 1 90 ? -9.725 17.866 14.023 1.00 92.56 90 GLY A CA 1
ATOM 740 C C . GLY A 1 90 ? -9.645 18.431 15.438 1.00 92.56 90 GLY A C 1
ATOM 741 O O . GLY A 1 90 ? -10.681 18.632 16.067 1.00 92.56 90 GLY A O 1
ATOM 742 N N . GLU A 1 91 ? -8.445 18.758 15.920 1.00 92.69 91 GLU A N 1
ATOM 743 C CA . GLU A 1 91 ? -8.248 19.384 17.232 1.00 92.69 91 GLU A CA 1
ATOM 744 C C . GLU A 1 91 ? -8.912 20.767 17.306 1.00 92.69 91 GLU A C 1
ATOM 746 O O . GLU A 1 91 ? -9.642 21.061 18.256 1.00 92.69 91 GLU A O 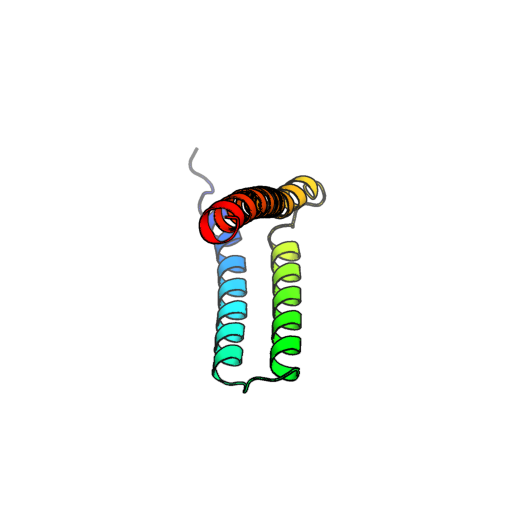1
ATOM 751 N N . LYS A 1 92 ? -8.737 21.595 16.270 1.00 92.06 92 LYS A N 1
ATOM 752 C CA . LYS A 1 92 ? -9.340 22.933 16.207 1.00 92.06 92 LYS A CA 1
ATOM 753 C C . LYS A 1 92 ? -10.871 22.880 16.176 1.00 92.06 92 LYS A C 1
ATOM 755 O O . LYS A 1 92 ? -11.527 23.659 16.866 1.00 92.06 92 LYS A O 1
ATOM 760 N N . LEU A 1 93 ? -11.448 21.966 15.396 1.00 91.56 93 LEU A N 1
ATOM 761 C CA . LEU A 1 93 ? -12.896 21.746 15.348 1.00 91.56 93 LEU A CA 1
ATOM 762 C C . LEU A 1 93 ? -13.430 21.205 16.676 1.00 91.56 93 LEU A C 1
ATOM 764 O O . LEU A 1 93 ? -14.477 21.655 17.137 1.00 91.56 93 LEU A O 1
ATOM 768 N N . PHE A 1 94 ? -12.710 20.278 17.308 1.00 91.25 94 PHE A N 1
ATOM 769 C CA . PHE A 1 94 ? -13.093 19.725 18.604 1.00 91.25 94 PHE A CA 1
ATOM 770 C C . PHE A 1 94 ? -13.146 20.811 19.686 1.00 91.25 94 PHE A C 1
ATOM 772 O O . PHE A 1 94 ? -14.129 20.889 20.424 1.00 91.25 94 PHE A O 1
ATOM 779 N N . GLN A 1 95 ? -12.149 21.699 19.730 1.00 90.38 95 GLN A N 1
ATOM 780 C CA . GLN A 1 95 ? -12.151 22.838 20.650 1.00 90.38 95 GLN A CA 1
ATOM 781 C C . GLN A 1 95 ? -13.288 23.828 20.360 1.00 90.38 95 GLN A C 1
ATOM 783 O O . GLN A 1 95 ? -13.944 24.272 21.290 1.00 90.38 95 GLN A O 1
ATOM 788 N N . LEU A 1 96 ? -13.594 24.137 19.097 1.00 90.75 96 LEU A N 1
ATOM 789 C CA . LEU A 1 96 ? -14.695 25.056 18.764 1.00 90.75 96 LEU A CA 1
ATOM 790 C C . LEU A 1 96 ? -16.089 24.503 19.103 1.00 90.75 96 LEU A C 1
ATOM 792 O O . LEU A 1 96 ? -16.999 25.279 19.385 1.00 90.75 96 LEU A O 1
ATOM 796 N N . LEU A 1 97 ? -16.273 23.183 19.031 1.00 89.75 97 LEU A N 1
ATOM 797 C CA . LEU A 1 97 ? -17.572 2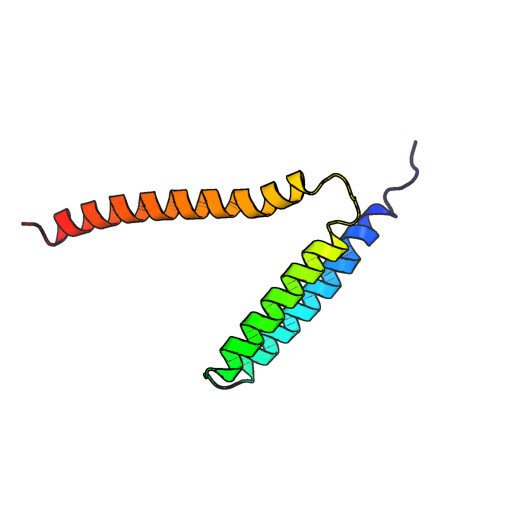2.539 19.248 1.00 89.75 97 LEU A CA 1
ATOM 798 C C . LEU A 1 97 ? -17.821 22.140 20.707 1.00 89.75 97 LEU A C 1
ATOM 800 O O . LEU A 1 97 ? -18.969 22.162 21.148 1.00 89.75 97 LEU A O 1
ATOM 804 N N . PHE A 1 98 ? -16.776 21.759 21.444 1.00 89.31 98 PHE A N 1
ATOM 805 C CA . PHE A 1 98 ? -16.895 21.228 22.809 1.00 89.31 98 PHE A CA 1
ATOM 806 C C . PHE A 1 98 ? -16.080 22.002 23.848 1.00 89.31 98 PHE A C 1
ATOM 808 O O . PHE A 1 98 ? -16.299 21.822 25.043 1.00 89.31 98 PHE A O 1
ATOM 815 N N . GLY A 1 99 ? -15.145 22.844 23.412 1.00 69.25 99 GLY A N 1
ATOM 816 C CA . GLY A 1 99 ? -14.291 23.671 24.262 1.00 69.25 99 GLY A CA 1
ATOM 817 C C . GLY A 1 99 ? -14.858 25.073 24.454 1.00 69.25 99 GLY A C 1
ATOM 818 O O . GLY A 1 99 ? -14.223 26.049 24.057 1.00 69.25 99 GLY A O 1
ATOM 819 N N . GLY A 1 100 ? -16.054 25.154 25.045 1.00 57.50 100 GLY A N 1
ATOM 820 C CA . GLY A 1 100 ? -16.466 26.369 25.753 1.00 57.50 100 GLY A CA 1
ATOM 821 C C . GLY A 1 100 ? -15.507 26.694 26.893 1.00 57.50 100 GLY A C 1
ATOM 822 O O . GLY A 1 100 ? -14.995 25.735 27.516 1.00 57.50 100 GLY A O 1
#

Radius of gyration: 20.82 Å; Cα contacts (8 Å, |Δi|>4): 20; chains: 1; bounding box: 38×43×64 Å

pLDDT: mean 77.94, std 12.81, range [49.97, 96.12]

Secondary structure (DSSP, 8-state):
----SHHHHHHHHHHHHHHHHHHHHHHHHHHHSPSSHHHHHHHHHHHHHHHHHHHHHH---TT-HHHHHHHHHHHHHHHHHHHHHHHHHHHHHHHHHH--

Foldseek 3Di:
DDDDPVVVCCLPVVLVVVLVVLVVVLVVLVVPPDDDPVNVVVNVVSVVVSVVSCCVSVVPPPPVVVVVCCVVVVVVVVVVVVVVVCVVVVVVVCCVVPVD

Mean predicted aligned error: 11.66 Å